Protein AF-A0A256SPN6-F1 (afdb_monomer_lite)

pLDDT: mean 89.15, std 12.43, range [42.19, 97.44]

Sequence (143 aa):
MINDHRNLSRIQNKKLVLQQLFNNAETSRAEIARQLNLNKSTVSSIYDELNEDGFIEGVRQGESTSSGGRKPHLVRLNRNYGYVASFNIGTSYMASMFNYLNGEIIQYNRNPIEKFDILNIMQLIKEEIKQLQQVDSTTHGIF

Structure (mmCIF, N/CA/C/O backbone):
data_AF-A0A256SPN6-F1
#
_entry.id   AF-A0A256SPN6-F1
#
loop_
_atom_site.group_PDB
_atom_site.id
_atom_site.type_symbol
_atom_site.label_atom_id
_atom_site.label_alt_id
_atom_site.label_comp_id
_atom_site.label_asym_id
_atom_site.label_entity_id
_atom_site.label_seq_id
_atom_site.pdbx_PDB_ins_code
_atom_site.Cartn_x
_atom_site.Cartn_y
_atom_site.Cartn_z
_atom_site.occupancy
_atom_site.B_iso_or_equiv
_atom_site.auth_seq_id
_atom_site.auth_comp_id
_atom_site.auth_asym_id
_atom_site.auth_atom_id
_atom_site.pdbx_PDB_model_num
ATOM 1 N N . MET A 1 1 ? 12.971 9.074 28.108 1.00 52.06 1 MET A N 1
ATOM 2 C CA . MET A 1 1 ? 12.983 7.660 28.549 1.00 52.06 1 MET A CA 1
ATOM 3 C C . MET A 1 1 ? 11.592 7.035 28.698 1.00 52.06 1 MET A C 1
ATOM 5 O O . MET A 1 1 ? 11.315 6.126 27.934 1.00 52.06 1 MET A O 1
ATOM 9 N N . ILE A 1 2 ? 10.673 7.478 29.577 1.00 54.72 2 ILE A N 1
ATOM 10 C CA . ILE A 1 2 ? 9.314 6.861 29.651 1.00 54.72 2 ILE A CA 1
ATOM 11 C C . ILE A 1 2 ? 8.446 7.184 28.413 1.00 54.72 2 ILE A C 1
ATOM 13 O O . ILE A 1 2 ? 7.644 6.354 27.982 1.00 54.72 2 ILE A O 1
ATOM 17 N N . ASN A 1 3 ? 8.625 8.367 27.815 1.00 59.78 3 ASN A N 1
ATOM 18 C CA . ASN A 1 3 ? 7.857 8.798 26.639 1.00 59.78 3 ASN A CA 1
ATOM 19 C C . ASN A 1 3 ? 8.245 8.032 25.358 1.00 59.78 3 ASN A C 1
ATOM 21 O O . ASN A 1 3 ? 7.386 7.738 24.530 1.00 59.78 3 ASN A O 1
ATOM 25 N N . ASP A 1 4 ? 9.515 7.634 25.232 1.00 66.94 4 ASP A N 1
ATOM 26 C CA . ASP A 1 4 ? 10.043 6.964 24.036 1.00 66.94 4 ASP A CA 1
ATOM 27 C C . ASP A 1 4 ? 9.458 5.557 23.863 1.00 66.94 4 ASP A C 1
ATOM 29 O O . ASP A 1 4 ? 9.039 5.184 22.770 1.00 66.94 4 ASP A O 1
ATOM 33 N N . HIS A 1 5 ? 9.321 4.796 24.954 1.00 71.69 5 HIS A N 1
ATOM 34 C CA . HIS A 1 5 ? 8.747 3.447 24.906 1.00 71.69 5 HIS A CA 1
ATOM 35 C C . HIS A 1 5 ? 7.253 3.433 24.553 1.00 71.69 5 HIS A C 1
ATOM 37 O O . HIS A 1 5 ? 6.807 2.557 23.810 1.00 71.69 5 HIS A O 1
ATOM 43 N N . ARG A 1 6 ? 6.470 4.406 25.045 1.00 72.94 6 ARG A N 1
ATOM 44 C CA . ARG A 1 6 ? 5.041 4.515 24.691 1.00 72.94 6 ARG A CA 1
ATOM 45 C C . ARG A 1 6 ? 4.858 4.896 23.226 1.00 72.94 6 ARG A C 1
ATOM 47 O O . ARG A 1 6 ? 4.000 4.321 22.560 1.00 72.94 6 ARG A O 1
ATOM 54 N N . ASN A 1 7 ? 5.697 5.798 22.717 1.00 81.25 7 ASN A N 1
ATOM 55 C CA . ASN A 1 7 ? 5.699 6.169 21.303 1.00 81.25 7 ASN A CA 1
ATOM 56 C C . ASN A 1 7 ? 6.080 4.981 20.411 1.00 81.25 7 ASN A C 1
ATOM 58 O O . ASN A 1 7 ? 5.372 4.698 19.448 1.00 81.25 7 ASN A O 1
ATOM 62 N N . LEU A 1 8 ? 7.116 4.217 20.774 1.00 88.50 8 LEU A N 1
ATOM 63 C CA . LEU A 1 8 ? 7.504 2.994 20.060 1.00 88.50 8 LEU A CA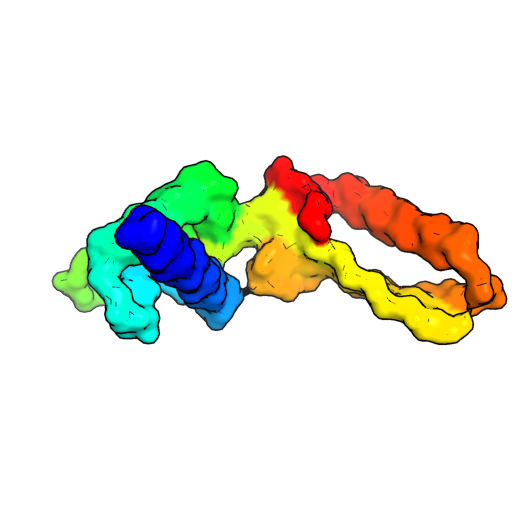 1
ATOM 64 C C . LEU A 1 8 ? 6.376 1.951 20.038 1.00 88.50 8 LEU A C 1
ATOM 66 O O . LEU A 1 8 ? 6.084 1.383 18.986 1.00 88.50 8 LEU A O 1
ATOM 70 N N . SER A 1 9 ? 5.695 1.737 21.169 1.00 91.31 9 SER A N 1
ATOM 71 C CA . SER A 1 9 ? 4.544 0.827 21.238 1.00 91.31 9 SER A CA 1
ATOM 72 C C . SER A 1 9 ? 3.382 1.303 20.363 1.00 91.31 9 SER A C 1
ATOM 74 O O . SER A 1 9 ? 2.790 0.499 19.644 1.00 91.31 9 SER A O 1
ATOM 76 N N . ARG A 1 10 ? 3.080 2.609 20.355 1.00 92.69 10 ARG A N 1
ATOM 77 C CA . ARG A 1 10 ? 2.030 3.162 19.488 1.00 92.69 10 ARG A CA 1
ATOM 78 C C . ARG A 1 10 ? 2.379 3.008 18.008 1.00 92.69 10 ARG A C 1
ATOM 80 O O . ARG A 1 10 ? 1.518 2.581 17.246 1.00 92.69 10 ARG A O 1
ATOM 87 N N . ILE A 1 11 ? 3.623 3.286 17.612 1.00 94.38 11 ILE A N 1
ATOM 88 C CA . ILE A 1 11 ? 4.101 3.095 16.232 1.00 94.38 11 ILE A CA 1
ATOM 89 C C . ILE A 1 11 ? 3.943 1.630 15.812 1.00 94.38 11 ILE A C 1
ATOM 91 O O . ILE A 1 11 ? 3.430 1.349 14.729 1.00 94.38 11 ILE A O 1
ATOM 95 N N . GLN A 1 12 ? 4.328 0.690 16.679 1.00 95.75 12 GLN A N 1
ATOM 96 C CA . GLN A 1 12 ? 4.165 -0.737 16.407 1.00 95.75 12 GLN A CA 1
ATOM 97 C C . GLN A 1 12 ? 2.688 -1.125 16.269 1.00 95.75 12 GLN A C 1
ATOM 99 O O . GLN A 1 12 ? 2.322 -1.835 15.335 1.00 95.75 12 GLN A O 1
ATOM 104 N N . ASN A 1 13 ? 1.821 -0.615 17.144 1.00 96.38 13 ASN A N 1
ATOM 105 C CA . ASN A 1 13 ? 0.385 -0.865 17.055 1.00 96.38 13 ASN A CA 1
ATOM 106 C C . ASN A 1 13 ? -0.218 -0.270 15.772 1.00 96.38 13 ASN A C 1
ATOM 108 O O . ASN A 1 13 ? -1.036 -0.936 15.143 1.00 96.38 13 ASN A O 1
ATOM 112 N N . LYS A 1 14 ? 0.210 0.926 15.329 1.00 96.44 14 LYS A N 1
ATOM 113 C CA . LYS A 1 14 ? -0.229 1.520 14.048 1.00 96.44 14 LYS A CA 1
ATOM 114 C C . LYS A 1 14 ? 0.131 0.612 12.872 1.00 96.44 14 LYS A C 1
ATOM 116 O O . LYS A 1 14 ? -0.729 0.345 12.037 1.00 96.44 14 LYS A O 1
ATOM 121 N N . LYS A 1 15 ? 1.349 0.056 12.855 1.00 95.81 15 LYS A N 1
ATOM 122 C CA . LYS A 1 15 ? 1.769 -0.930 11.843 1.00 95.81 15 LYS A CA 1
ATOM 123 C C . LYS A 1 15 ? 0.896 -2.185 11.854 1.00 95.81 15 LYS A C 1
ATOM 125 O O . LYS A 1 15 ? 0.478 -2.628 10.792 1.00 95.81 15 LYS A O 1
ATOM 130 N N . LEU A 1 16 ? 0.586 -2.732 13.030 1.00 97.00 16 LEU A N 1
ATOM 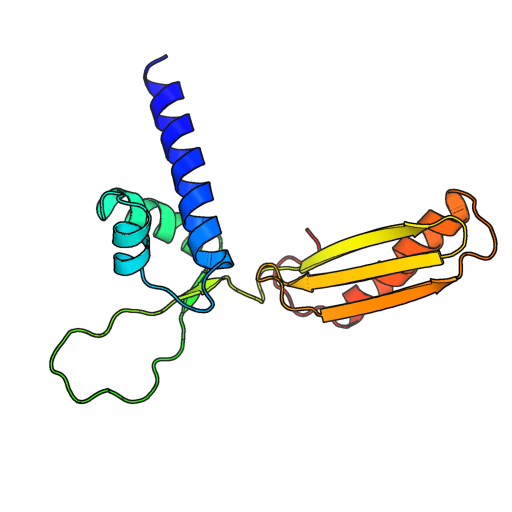131 C CA . LEU A 1 16 ? -0.271 -3.917 13.148 1.00 97.00 16 LEU A CA 1
ATOM 132 C C . LEU A 1 16 ? -1.705 -3.647 12.673 1.00 97.00 16 LEU A C 1
ATOM 134 O O . LEU A 1 16 ? -2.297 -4.490 12.005 1.00 97.00 16 LEU A O 1
ATOM 138 N N . VAL A 1 17 ? -2.262 -2.471 12.980 1.00 96.75 17 VAL A N 1
ATOM 139 C CA . VAL A 1 17 ? -3.594 -2.071 12.497 1.00 96.75 17 VAL A CA 1
ATOM 140 C C . VAL A 1 17 ? -3.597 -1.901 10.975 1.00 96.75 17 VAL A C 1
ATOM 142 O O . VAL A 1 17 ? -4.484 -2.437 10.316 1.00 96.75 17 VAL A O 1
ATOM 145 N N . LEU A 1 18 ? -2.587 -1.237 10.402 1.00 94.94 18 LEU A N 1
ATOM 146 C CA . LEU A 1 18 ? -2.409 -1.151 8.947 1.00 94.94 18 LEU A CA 1
ATOM 147 C C . LEU A 1 18 ? -2.279 -2.535 8.302 1.00 94.94 18 LEU A C 1
ATOM 149 O O . LEU A 1 18 ? -2.909 -2.800 7.286 1.00 94.94 18 LEU A O 1
ATOM 153 N N . GLN A 1 19 ? -1.521 -3.442 8.918 1.00 95.38 19 GLN A N 1
ATOM 154 C CA . GLN A 1 19 ? -1.379 -4.815 8.439 1.00 95.38 19 GLN A CA 1
ATOM 155 C C . GLN A 1 19 ? -2.714 -5.574 8.466 1.00 95.38 19 GLN A C 1
ATOM 157 O O . GLN A 1 19 ? -2.996 -6.332 7.543 1.00 95.38 19 GLN A O 1
ATOM 162 N N . GLN A 1 20 ? -3.561 -5.359 9.480 1.00 95.94 20 GLN A N 1
ATOM 163 C CA . GLN A 1 20 ? -4.918 -5.918 9.490 1.00 95.94 20 GLN A CA 1
ATOM 164 C C . GLN A 1 20 ? -5.783 -5.344 8.365 1.00 95.94 20 GLN A C 1
ATOM 166 O O . GLN A 1 20 ? -6.511 -6.101 7.733 1.00 95.94 20 GLN A O 1
ATOM 171 N N . LEU A 1 21 ? -5.693 -4.042 8.085 1.00 94.94 21 LEU A N 1
ATOM 172 C CA . LEU A 1 21 ? -6.414 -3.419 6.967 1.00 94.94 21 LEU A CA 1
ATOM 173 C C . LEU A 1 21 ? -5.926 -3.919 5.600 1.00 94.94 21 LEU A C 1
ATOM 175 O O . LEU A 1 21 ? -6.723 -4.020 4.679 1.00 94.94 21 LEU A O 1
ATOM 179 N N . PHE A 1 22 ? -4.634 -4.227 5.472 1.00 94.50 22 PHE A N 1
ATOM 180 C CA . PHE A 1 22 ? -4.038 -4.734 4.237 1.00 94.50 22 PHE A CA 1
ATOM 181 C C . PHE A 1 22 ? -4.364 -6.217 3.993 1.00 94.50 22 PHE A C 1
ATOM 183 O O . PHE A 1 22 ? -4.703 -6.605 2.882 1.00 94.50 22 PHE A O 1
ATOM 190 N N . ASN A 1 23 ? -4.284 -7.056 5.030 1.00 94.50 23 ASN A N 1
ATOM 191 C CA . ASN A 1 23 ? -4.446 -8.510 4.901 1.00 94.50 23 ASN A CA 1
ATOM 192 C C . ASN A 1 23 ? -5.906 -8.981 4.829 1.00 94.50 23 ASN A C 1
ATOM 194 O O . ASN A 1 23 ? -6.150 -10.154 4.551 1.00 94.50 23 ASN A O 1
ATOM 198 N N . ASN A 1 24 ? -6.871 -8.109 5.119 1.00 92.94 24 ASN A N 1
ATOM 199 C CA . ASN A 1 24 ? -8.290 -8.441 5.087 1.00 92.94 24 ASN A CA 1
ATOM 200 C C . ASN A 1 24 ? -8.988 -7.554 4.056 1.00 92.94 24 ASN A C 1
ATOM 202 O O . ASN A 1 24 ? -8.864 -6.334 4.115 1.00 92.94 24 ASN A O 1
ATOM 206 N N . ALA A 1 25 ? -9.764 -8.161 3.153 1.00 90.50 25 ALA A N 1
ATOM 207 C CA . ALA A 1 25 ? -10.529 -7.414 2.152 1.00 90.50 25 ALA A CA 1
ATOM 208 C C . ALA A 1 25 ? -11.475 -6.389 2.802 1.00 90.50 25 ALA A C 1
ATOM 210 O O . ALA A 1 25 ? -11.628 -5.280 2.296 1.00 90.50 25 ALA A O 1
ATOM 211 N N . GLU A 1 26 ? -12.073 -6.762 3.936 1.00 93.19 26 GLU A N 1
ATOM 212 C CA . GLU A 1 26 ? -12.899 -5.909 4.785 1.00 93.19 26 GLU A CA 1
ATOM 213 C C . GLU A 1 26 ? -12.680 -6.291 6.256 1.00 93.19 26 GLU A C 1
ATOM 215 O O . GLU A 1 26 ? -12.390 -7.444 6.577 1.00 93.19 26 GLU A O 1
ATOM 220 N N . THR A 1 27 ? -12.818 -5.335 7.171 1.00 93.94 27 THR A N 1
ATOM 221 C CA . THR A 1 27 ? -12.722 -5.575 8.618 1.00 93.94 27 THR A CA 1
ATOM 222 C C . THR A 1 27 ? -13.545 -4.551 9.405 1.00 93.94 27 THR A C 1
ATOM 224 O O . THR A 1 27 ? -14.192 -3.677 8.835 1.00 93.94 27 THR A O 1
ATOM 227 N N . SER A 1 28 ? -13.536 -4.628 10.735 1.00 93.56 28 SER A N 1
ATOM 228 C CA . SER A 1 28 ? -14.149 -3.630 11.617 1.00 93.56 28 SER A CA 1
ATOM 229 C C . SER A 1 28 ? -13.234 -3.287 12.791 1.00 93.56 28 SER A C 1
ATOM 231 O O . SER A 1 28 ? -12.406 -4.098 13.200 1.00 93.56 28 SER A O 1
ATOM 233 N N . ARG A 1 29 ? -13.430 -2.118 13.421 1.00 92.88 29 ARG A N 1
ATOM 234 C CA . ARG A 1 29 ? -12.693 -1.733 14.647 1.00 92.88 29 ARG A CA 1
ATOM 235 C C . ARG A 1 29 ? -12.727 -2.832 15.722 1.00 92.88 29 ARG A C 1
ATOM 237 O O . ARG A 1 29 ? -11.724 -3.094 16.380 1.00 92.88 29 ARG A O 1
ATOM 244 N N . ALA A 1 30 ? -13.887 -3.470 15.901 1.00 92.56 30 ALA A N 1
ATOM 245 C CA . ALA A 1 30 ? -14.072 -4.538 16.882 1.00 92.56 30 ALA A CA 1
ATOM 246 C C . ALA A 1 30 ? -13.271 -5.797 16.520 1.00 92.56 30 ALA A C 1
ATOM 248 O O . ALA A 1 30 ? -12.694 -6.432 17.401 1.00 92.56 30 ALA A O 1
ATOM 249 N N . GLU A 1 31 ? -13.215 -6.133 15.234 1.00 94.50 31 GLU A N 1
ATOM 250 C CA . GLU A 1 31 ? -12.437 -7.262 14.742 1.00 94.50 31 GLU A CA 1
ATOM 251 C C . GLU A 1 31 ? -10.933 -7.015 14.844 1.00 94.50 31 GLU A C 1
ATOM 253 O O . GLU A 1 31 ? -10.235 -7.868 15.383 1.00 94.50 31 GLU A O 1
ATOM 258 N N . ILE A 1 32 ? -10.450 -5.833 14.453 1.00 96.00 32 ILE A N 1
ATOM 259 C CA . ILE A 1 32 ? -9.039 -5.446 14.605 1.00 96.00 32 ILE A CA 1
ATOM 260 C C . ILE A 1 32 ? -8.601 -5.575 16.073 1.00 96.00 32 ILE A C 1
ATOM 262 O O . ILE A 1 32 ? -7.574 -6.185 16.361 1.00 96.00 32 ILE A O 1
ATOM 266 N N . ALA A 1 33 ? -9.394 -5.054 17.018 1.00 96.75 33 ALA A N 1
ATOM 267 C CA . ALA A 1 33 ? -9.096 -5.162 18.449 1.00 96.75 33 ALA A CA 1
ATOM 268 C C . ALA A 1 33 ? -9.040 -6.616 18.934 1.00 96.75 33 ALA A C 1
ATOM 270 O O . ALA A 1 33 ? -8.129 -6.981 19.676 1.00 96.75 33 ALA A O 1
ATOM 271 N N . ARG A 1 34 ? -9.984 -7.449 18.479 1.00 95.88 34 ARG A N 1
ATOM 272 C CA . ARG A 1 34 ? -10.039 -8.877 18.811 1.00 95.88 34 ARG A CA 1
ATOM 273 C C . ARG A 1 34 ? -8.836 -9.639 18.250 1.00 95.88 34 ARG A C 1
ATOM 275 O O . ARG A 1 34 ? -8.222 -10.396 18.990 1.00 95.88 34 ARG A O 1
ATOM 282 N N . GLN A 1 35 ? -8.503 -9.440 16.975 1.00 96.44 35 GLN A N 1
ATOM 283 C CA . GLN A 1 35 ? -7.431 -10.169 16.284 1.00 96.44 35 GLN A CA 1
ATOM 284 C C . GLN A 1 35 ? -6.040 -9.778 16.791 1.00 96.44 35 GLN A C 1
ATOM 286 O O . GLN A 1 35 ? -5.172 -10.632 16.934 1.00 96.44 35 GLN A O 1
ATOM 291 N N . LEU A 1 36 ? -5.827 -8.496 17.102 1.00 96.31 36 LEU A N 1
ATOM 292 C CA . LEU A 1 36 ? -4.543 -8.007 17.612 1.00 96.31 36 LEU A CA 1
ATOM 293 C C . LEU A 1 36 ? -4.399 -8.129 19.135 1.00 96.31 36 LEU A C 1
ATOM 295 O O . LEU A 1 36 ? -3.348 -7.783 19.669 1.00 96.31 36 LEU A O 1
ATOM 299 N N . ASN A 1 37 ? -5.443 -8.579 19.840 1.00 96.69 37 ASN A N 1
ATOM 300 C CA . ASN A 1 37 ? -5.517 -8.576 21.303 1.00 96.69 37 ASN A CA 1
ATOM 301 C C . ASN A 1 37 ? -5.154 -7.203 21.915 1.00 96.69 37 ASN A C 1
ATOM 303 O O . ASN A 1 37 ? -4.432 -7.100 22.908 1.00 96.69 37 ASN A O 1
ATOM 307 N N . LEU A 1 38 ? -5.638 -6.128 21.285 1.00 95.56 38 LEU A N 1
ATOM 308 C CA . LEU A 1 38 ? -5.413 -4.748 21.714 1.00 95.56 38 LEU A CA 1
ATOM 309 C C . LEU A 1 38 ? -6.664 -4.178 22.381 1.00 95.56 38 LEU A C 1
ATOM 311 O O . LEU A 1 38 ? -7.797 -4.537 22.056 1.00 95.56 38 LEU A O 1
ATOM 315 N N . ASN A 1 39 ? -6.469 -3.218 23.289 1.00 95.12 39 ASN A N 1
ATOM 316 C CA . ASN A 1 39 ? -7.588 -2.490 23.878 1.00 95.12 39 ASN A CA 1
ATOM 317 C C . ASN A 1 39 ? -8.373 -1.745 22.781 1.00 95.12 39 ASN A C 1
ATOM 319 O O . ASN A 1 39 ? -7.793 -1.089 21.913 1.00 95.12 39 ASN A O 1
ATOM 323 N N . LYS A 1 40 ? -9.707 -1.803 22.861 1.00 94.12 40 LYS A N 1
ATOM 324 C CA . LYS A 1 40 ? -10.632 -1.088 21.973 1.00 94.12 40 LYS A CA 1
ATOM 325 C C . LYS A 1 40 ? -10.325 0.410 21.887 1.00 94.12 40 LYS A C 1
ATOM 327 O O . LYS A 1 40 ? -10.413 0.965 20.797 1.00 94.12 40 LYS A O 1
ATOM 332 N N . SER A 1 41 ? -9.939 1.057 22.992 1.00 95.19 41 SER A N 1
ATOM 333 C CA . SER A 1 41 ? -9.580 2.485 22.982 1.00 95.19 41 SER A CA 1
ATOM 334 C C . SER A 1 41 ? -8.306 2.754 22.175 1.00 95.19 41 SER A C 1
ATOM 336 O O . SER A 1 41 ? -8.262 3.702 21.392 1.00 95.19 41 SER A O 1
ATOM 338 N N . THR A 1 42 ? -7.297 1.885 22.296 1.00 95.12 42 THR A N 1
ATOM 339 C CA . THR A 1 42 ? -6.062 1.954 21.506 1.00 95.12 42 THR A CA 1
ATOM 340 C C . THR A 1 42 ? -6.364 1.806 20.021 1.00 95.12 42 THR A C 1
ATOM 342 O O . THR A 1 42 ? -5.948 2.658 19.237 1.00 95.12 42 THR A O 1
ATOM 345 N N . VAL A 1 43 ? -7.138 0.785 19.644 1.00 96.12 43 VAL A N 1
ATOM 346 C CA . VAL A 1 43 ? -7.530 0.568 18.246 1.00 96.12 43 VAL A CA 1
ATOM 347 C C . VAL A 1 43 ? -8.358 1.725 17.709 1.00 96.12 43 VAL A C 1
ATOM 349 O O . VAL A 1 43 ? -8.074 2.161 16.603 1.00 96.12 43 VAL A O 1
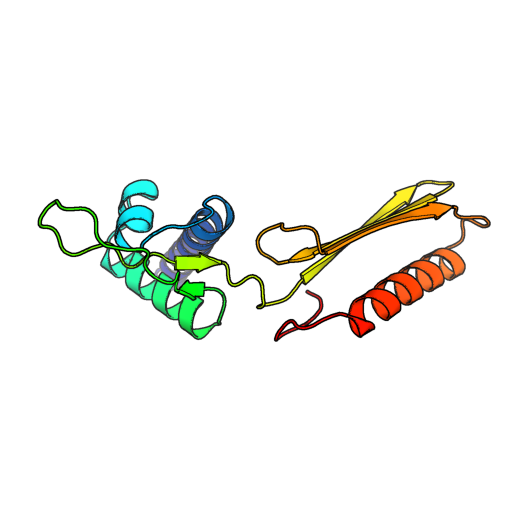ATOM 352 N N . SER A 1 44 ? -9.314 2.271 18.473 1.00 95.31 44 SER A N 1
ATOM 353 C CA . SER A 1 44 ? -10.089 3.438 18.022 1.00 95.31 44 SER A CA 1
ATOM 354 C C . SER A 1 44 ? -9.172 4.615 17.716 1.00 95.31 44 SER A C 1
ATOM 356 O O . SER A 1 44 ? -9.200 5.118 16.606 1.00 95.31 44 SER A O 1
ATOM 358 N N . SER A 1 45 ? -8.273 4.973 18.638 1.00 96.31 45 SER A N 1
ATOM 359 C CA . SER A 1 45 ? -7.378 6.120 18.437 1.00 96.31 45 SER A CA 1
ATOM 360 C C . SER A 1 45 ? -6.423 5.976 17.247 1.00 96.31 45 SER A C 1
ATOM 362 O O . SER A 1 45 ? -5.979 6.977 16.705 1.00 96.31 45 SER A O 1
ATOM 364 N N . ILE A 1 46 ? -6.040 4.749 16.881 1.00 96.50 46 ILE A N 1
ATOM 365 C CA . ILE A 1 46 ? -5.172 4.479 15.724 1.00 96.50 46 ILE A CA 1
ATOM 366 C C . ILE A 1 46 ? -6.002 4.432 14.445 1.00 96.50 46 ILE A C 1
ATOM 368 O O . ILE A 1 46 ? -5.577 4.938 13.415 1.00 96.50 46 ILE A O 1
ATOM 372 N N . TYR A 1 47 ? -7.182 3.816 14.509 1.00 95.12 47 TYR A N 1
ATOM 373 C CA . TYR A 1 47 ? -8.130 3.802 13.408 1.00 95.12 47 TYR A CA 1
ATOM 374 C C . TYR A 1 47 ? -8.495 5.230 13.006 1.00 95.12 47 TYR A C 1
ATOM 376 O O . TYR A 1 47 ? -8.497 5.532 11.821 1.00 95.12 47 TYR A O 1
ATOM 384 N N . ASP A 1 48 ? -8.830 6.084 13.976 1.00 94.94 48 ASP A N 1
ATOM 385 C CA . ASP A 1 48 ? -9.319 7.434 13.701 1.00 94.94 48 ASP A CA 1
ATOM 386 C C . ASP A 1 48 ? -8.201 8.262 13.046 1.00 94.94 48 ASP A C 1
ATOM 388 O O . ASP A 1 48 ? -8.443 8.873 12.014 1.00 94.94 48 ASP A O 1
ATOM 392 N N . GLU A 1 49 ? -6.957 8.123 13.523 1.00 95.81 49 GLU A N 1
ATOM 393 C CA . GLU A 1 49 ? -5.757 8.680 12.878 1.00 95.81 49 GLU A CA 1
ATOM 394 C C . GLU A 1 49 ? -5.593 8.183 11.428 1.00 95.81 49 GLU A C 1
ATOM 396 O O . GLU A 1 49 ? -5.440 8.977 10.512 1.00 95.81 49 GLU A O 1
ATOM 401 N N . LEU A 1 50 ? -5.688 6.871 11.180 1.00 95.06 50 LEU A N 1
ATOM 402 C CA . LEU A 1 50 ? -5.578 6.307 9.826 1.00 95.06 50 LEU A CA 1
ATOM 403 C C . LEU A 1 50 ? -6.727 6.728 8.897 1.00 95.06 50 LEU A C 1
ATOM 405 O O . LEU A 1 50 ? -6.549 6.822 7.684 1.00 95.06 50 LEU A O 1
ATOM 409 N N . ASN A 1 51 ? -7.916 6.933 9.455 1.00 94.38 51 ASN A N 1
ATOM 410 C CA . ASN A 1 51 ? -9.089 7.390 8.728 1.00 94.38 51 ASN A CA 1
ATOM 411 C C . ASN A 1 51 ? -8.969 8.876 8.367 1.00 94.38 51 ASN A C 1
ATOM 413 O O . ASN A 1 51 ? -9.298 9.246 7.245 1.00 94.38 51 ASN A O 1
ATOM 417 N N . GLU A 1 52 ? -8.486 9.707 9.292 1.00 95.50 52 GLU A N 1
ATOM 418 C CA . GLU A 1 52 ? -8.147 11.117 9.050 1.00 95.50 52 GLU A CA 1
ATOM 419 C C . GLU A 1 52 ? -7.035 11.253 8.006 1.00 95.50 52 GLU A C 1
ATOM 421 O O . GLU A 1 52 ? -7.154 12.065 7.092 1.00 95.50 52 GLU A O 1
ATOM 426 N N . ASP A 1 53 ? -6.019 10.388 8.078 1.00 94.69 53 ASP A N 1
ATOM 427 C CA . ASP A 1 53 ? -4.952 10.281 7.081 1.00 94.69 53 ASP A CA 1
ATOM 428 C C . ASP A 1 53 ? -5.479 9.810 5.706 1.00 94.69 53 ASP A C 1
ATOM 430 O O . ASP A 1 53 ? -4.751 9.893 4.725 1.00 94.69 53 ASP A O 1
ATOM 434 N N . GLY A 1 54 ? -6.717 9.307 5.601 1.00 94.44 54 GLY A N 1
ATOM 435 C CA . GLY A 1 54 ? -7.345 8.874 4.345 1.00 94.44 54 GLY A CA 1
ATOM 436 C C . GLY A 1 54 ? -7.052 7.429 3.920 1.00 94.44 54 GLY A C 1
ATOM 437 O O . GLY A 1 54 ? -7.473 7.020 2.834 1.00 94.44 54 GLY A O 1
ATOM 438 N N . PHE A 1 55 ? -6.376 6.630 4.754 1.00 94.94 55 PHE A N 1
ATOM 439 C CA . PHE A 1 55 ? -6.059 5.223 4.462 1.00 94.94 55 PHE A CA 1
ATOM 440 C C . PHE A 1 55 ? -7.274 4.296 4.508 1.00 94.94 55 PHE A C 1
ATOM 442 O O . PHE A 1 55 ? -7.188 3.167 4.032 1.00 94.94 55 PHE A O 1
ATOM 449 N N . ILE A 1 56 ? -8.386 4.722 5.104 1.00 95.38 56 ILE A N 1
ATOM 450 C CA . ILE A 1 56 ? -9.558 3.875 5.339 1.00 95.38 56 ILE A CA 1
ATOM 451 C C . ILE A 1 56 ? -10.743 4.404 4.538 1.00 95.38 56 ILE A C 1
ATOM 453 O O . ILE A 1 56 ? -11.032 5.597 4.563 1.00 95.38 56 ILE A O 1
ATOM 457 N N . GLU A 1 57 ? -11.468 3.506 3.873 1.00 92.81 57 GLU A N 1
ATOM 458 C CA . GLU A 1 57 ? -12.776 3.803 3.293 1.00 92.81 57 GLU A CA 1
ATOM 459 C C . GLU A 1 57 ? -13.863 2.882 3.864 1.00 92.81 57 GLU A C 1
ATOM 461 O O . GLU A 1 57 ? -13.619 1.724 4.221 1.00 92.81 57 GLU A O 1
ATOM 466 N N . GLY A 1 58 ? -15.081 3.413 3.985 1.00 88.19 58 GLY A N 1
ATOM 467 C CA . GLY A 1 58 ? -16.241 2.652 4.443 1.00 88.19 58 GLY A CA 1
ATOM 468 C C . GLY A 1 58 ? -16.799 1.754 3.341 1.00 88.19 58 GLY A C 1
ATOM 469 O O . GLY A 1 58 ? -16.935 2.175 2.192 1.00 88.19 58 GLY A O 1
ATOM 470 N N . VAL A 1 59 ? -17.183 0.529 3.698 1.00 83.69 59 VAL A N 1
ATOM 471 C CA . VAL A 1 59 ? -17.870 -0.385 2.778 1.00 83.69 59 VAL A CA 1
ATOM 472 C C . VAL A 1 59 ? -19.364 -0.047 2.773 1.00 83.69 59 VAL A C 1
ATOM 474 O O . VAL A 1 59 ? -19.980 0.109 3.832 1.00 83.69 59 VAL A O 1
ATOM 477 N N . ARG A 1 60 ? -19.982 0.063 1.587 1.00 62.34 60 ARG A N 1
ATOM 478 C CA . ARG A 1 60 ? -21.445 0.196 1.482 1.00 62.34 60 ARG A CA 1
ATOM 479 C C . ARG A 1 60 ? -22.085 -1.070 2.056 1.00 62.34 60 ARG A C 1
ATOM 481 O O . ARG A 1 60 ? -21.857 -2.157 1.540 1.00 62.34 60 ARG A O 1
ATOM 488 N N . GLN A 1 61 ? -22.869 -0.941 3.126 1.00 56.31 61 GLN A N 1
ATOM 489 C CA . GLN A 1 61 ? -23.531 -2.096 3.734 1.00 56.31 61 GLN A CA 1
ATOM 490 C C . GLN A 1 61 ? -24.526 -2.720 2.745 1.00 56.31 61 GLN A C 1
ATOM 492 O O . GLN A 1 61 ? -25.480 -2.061 2.336 1.00 56.31 61 GLN A O 1
ATOM 497 N N . GLY A 1 62 ? -24.322 -3.993 2.398 1.00 50.50 62 GLY A N 1
ATOM 498 C CA . GLY A 1 62 ? -25.346 -4.823 1.762 1.00 50.50 62 GLY A CA 1
ATOM 499 C C . GLY A 1 62 ? -26.545 -5.080 2.687 1.00 50.50 62 GLY A C 1
ATOM 500 O O . GLY A 1 62 ? -26.489 -4.840 3.905 1.00 50.50 62 GLY A O 1
ATOM 501 N N . GLU A 1 63 ? -27.645 -5.549 2.089 1.00 42.19 63 GLU A N 1
ATOM 502 C CA . GLU A 1 63 ? -28.932 -5.780 2.755 1.00 42.19 63 GLU A CA 1
ATOM 503 C C . GLU A 1 63 ? -28.801 -6.625 4.034 1.00 42.19 63 GLU A C 1
ATOM 505 O O . GLU A 1 63 ? -27.933 -7.484 4.183 1.00 42.19 63 GLU A O 1
ATOM 510 N N . SER A 1 64 ? -29.623 -6.302 5.031 1.00 48.06 64 SER A N 1
ATOM 511 C CA . SER A 1 64 ? -29.516 -6.844 6.386 1.00 48.06 64 SER A CA 1
ATOM 512 C C . SER A 1 64 ? -29.736 -8.342 6.485 1.00 48.06 64 SER A C 1
ATOM 514 O O . SER A 1 64 ? -30.771 -8.850 6.077 1.00 48.06 64 SER A O 1
ATOM 516 N N . THR A 1 65 ? -28.804 -9.029 7.151 1.00 53.53 65 THR A N 1
ATOM 517 C CA . THR A 1 65 ? -29.077 -10.344 7.723 1.00 53.53 65 THR A CA 1
ATOM 518 C C . THR A 1 65 ? -30.051 -10.212 8.896 1.00 53.53 65 THR A C 1
ATOM 520 O O . THR A 1 65 ? -30.064 -9.224 9.634 1.00 53.53 65 THR A O 1
ATOM 523 N N . SER A 1 66 ? -30.892 -11.229 9.044 1.00 51.91 66 SER A N 1
ATOM 524 C CA . SER A 1 66 ? -32.096 -11.296 9.879 1.00 51.91 66 SER A CA 1
ATOM 525 C C . SER A 1 66 ? -31.856 -11.432 11.394 1.00 51.91 66 SER A C 1
ATOM 527 O O . SER A 1 66 ? -32.807 -11.613 12.150 1.00 51.91 66 SER A O 1
ATOM 529 N N . SER A 1 67 ? -30.613 -11.327 11.877 1.00 58.41 67 SER A N 1
ATOM 530 C CA . SER A 1 67 ? -30.228 -11.675 13.254 1.00 58.41 67 SER A CA 1
ATOM 531 C C . SER A 1 67 ? -29.779 -10.464 14.095 1.00 58.41 67 SER A C 1
ATOM 533 O O . SER A 1 67 ? -28.599 -10.304 14.392 1.00 58.41 67 SER A O 1
ATOM 535 N N . GLY A 1 68 ? -30.724 -9.591 14.459 1.00 57.47 68 GLY A N 1
ATOM 536 C CA . GLY A 1 68 ? -30.833 -8.889 15.758 1.00 57.47 68 GLY A CA 1
ATOM 537 C C . GLY A 1 68 ? -29.640 -8.205 16.464 1.00 57.47 68 GLY A C 1
ATOM 538 O O . GLY A 1 68 ? -29.762 -7.946 17.658 1.00 57.47 68 GLY A O 1
ATOM 539 N N . GLY A 1 69 ? -28.515 -7.895 15.815 1.00 65.00 69 GLY A N 1
ATOM 540 C CA . GLY A 1 69 ? -27.386 -7.160 16.416 1.00 65.00 69 GLY A CA 1
ATOM 541 C C . GLY A 1 69 ? -27.073 -5.838 15.705 1.00 65.00 69 GLY A C 1
ATOM 542 O O . GLY A 1 69 ? -27.392 -5.671 14.527 1.00 65.00 69 GLY A O 1
ATOM 543 N N . ARG A 1 70 ? -26.405 -4.885 16.385 1.00 66.00 70 ARG A N 1
ATOM 544 C CA . ARG A 1 70 ? -25.843 -3.701 15.702 1.00 66.00 70 ARG A CA 1
ATOM 545 C C . ARG A 1 70 ? -24.782 -4.188 14.718 1.00 66.00 70 ARG A C 1
ATOM 547 O O . ARG A 1 70 ? -23.733 -4.669 15.144 1.00 66.00 70 ARG A O 1
ATOM 554 N N . LYS A 1 71 ? -25.055 -4.058 13.417 1.00 66.00 71 LYS A N 1
ATOM 555 C CA . LYS A 1 71 ? -24.120 -4.474 12.368 1.00 66.00 71 LYS A CA 1
ATOM 556 C C . LYS A 1 71 ? -22.746 -3.816 12.559 1.00 66.00 71 LYS A C 1
ATOM 558 O O . LYS A 1 71 ? -22.691 -2.609 12.831 1.00 66.00 71 LYS A O 1
ATOM 563 N N . PRO A 1 72 ? -21.645 -4.569 12.403 1.00 69.38 72 PRO A N 1
ATOM 564 C CA . PRO A 1 72 ? -20.314 -3.984 12.395 1.00 69.38 72 PRO A CA 1
ATOM 565 C C . PRO A 1 72 ? -20.178 -3.013 11.216 1.00 69.38 72 PRO A C 1
ATOM 567 O O . PRO A 1 72 ? -20.614 -3.296 10.102 1.00 69.38 72 PRO A O 1
ATOM 570 N N . HIS A 1 73 ? -19.584 -1.848 11.473 1.00 83.25 73 HIS A N 1
ATOM 571 C CA . HIS A 1 73 ? -19.222 -0.901 10.423 1.00 83.25 73 HIS A CA 1
ATOM 572 C C . HIS A 1 73 ? -17.982 -1.434 9.704 1.00 83.25 73 HIS A C 1
ATOM 574 O O . HIS A 1 73 ? -16.873 -1.328 10.238 1.00 83.25 73 HIS A O 1
ATOM 580 N N . LEU A 1 74 ? -18.201 -2.054 8.544 1.00 91.25 74 LEU A N 1
ATOM 581 C CA . LEU A 1 74 ? -17.141 -2.623 7.727 1.00 91.25 74 LEU A CA 1
ATOM 582 C C . LEU A 1 74 ? -16.365 -1.532 6.998 1.00 91.25 74 LEU A C 1
ATOM 584 O O . LEU A 1 74 ? -16.918 -0.533 6.533 1.00 91.25 74 LEU A O 1
ATOM 588 N N . VAL A 1 75 ? -15.060 -1.733 6.950 1.00 92.88 75 VAL A N 1
ATOM 589 C CA . VAL A 1 75 ? -14.083 -0.816 6.380 1.00 92.88 75 VAL A CA 1
ATOM 590 C C . VAL A 1 75 ? -13.046 -1.606 5.613 1.00 92.88 75 VAL A C 1
ATOM 592 O O . VAL A 1 75 ? -12.858 -2.796 5.869 1.00 92.88 75 VAL A O 1
ATOM 595 N N . ARG A 1 76 ? -12.323 -0.930 4.734 1.00 94.12 76 ARG A N 1
ATOM 596 C CA . ARG A 1 76 ? -11.178 -1.502 4.031 1.00 94.12 76 ARG A CA 1
ATOM 597 C C . ARG A 1 76 ? -10.121 -0.441 3.775 1.00 94.12 76 ARG A C 1
ATOM 599 O O . ARG A 1 76 ? -10.373 0.750 3.973 1.00 94.12 76 ARG A O 1
ATOM 606 N N . LEU A 1 77 ? -8.942 -0.880 3.347 1.00 95.38 77 LEU A N 1
ATOM 607 C CA . LEU A 1 77 ? -7.905 0.038 2.900 1.00 95.38 77 LEU A CA 1
ATOM 608 C C . LEU A 1 77 ? -8.394 0.798 1.657 1.00 95.38 77 LEU A C 1
ATOM 610 O O . LEU A 1 77 ? -8.908 0.194 0.715 1.00 95.38 77 LEU A O 1
ATOM 614 N N . ASN A 1 78 ? -8.244 2.118 1.667 1.00 94.94 78 ASN A N 1
ATOM 615 C CA . ASN A 1 78 ? -8.665 2.995 0.587 1.00 94.94 78 ASN A CA 1
ATOM 616 C C . ASN A 1 78 ? -7.817 2.736 -0.662 1.00 94.94 78 ASN A C 1
ATOM 618 O O . ASN A 1 78 ? -6.678 3.196 -0.769 1.00 94.94 78 ASN A O 1
ATOM 622 N N . ARG A 1 79 ? -8.401 2.023 -1.628 1.00 92.38 79 ARG A N 1
ATOM 623 C CA . ARG A 1 79 ? -7.777 1.744 -2.927 1.00 92.38 79 ARG A CA 1
ATOM 624 C C . ARG A 1 79 ? -7.343 3.028 -3.635 1.00 92.38 79 ARG A C 1
ATOM 626 O O . ARG A 1 79 ? -6.288 3.055 -4.252 1.00 92.38 79 ARG A O 1
ATOM 633 N N . ASN A 1 80 ? -8.129 4.095 -3.524 1.00 91.56 80 ASN A N 1
ATOM 634 C CA . ASN A 1 80 ? -7.887 5.352 -4.230 1.00 91.56 80 ASN A CA 1
ATOM 635 C C . ASN A 1 80 ? -6.876 6.257 -3.519 1.00 91.56 80 ASN A C 1
ATOM 637 O O . ASN A 1 80 ? -6.650 7.376 -3.970 1.00 91.56 80 ASN A O 1
ATOM 641 N N . TYR A 1 81 ? -6.267 5.811 -2.417 1.00 95.00 81 TYR A N 1
ATOM 642 C CA . TYR A 1 81 ? -5.286 6.614 -1.698 1.00 95.00 81 TYR A CA 1
ATOM 643 C C . TYR A 1 81 ? -4.072 6.945 -2.575 1.00 95.00 81 TYR A C 1
ATOM 645 O O . TYR A 1 81 ? -3.693 8.107 -2.679 1.00 95.00 81 TYR A O 1
ATOM 653 N N . GLY A 1 82 ? -3.508 5.934 -3.232 1.00 94.31 82 GLY A N 1
ATOM 654 C CA . GLY A 1 82 ? -2.327 6.024 -4.085 1.00 94.31 82 GLY A CA 1
ATOM 655 C C . GLY A 1 82 ? -1.920 4.652 -4.605 1.00 94.31 82 GLY A C 1
ATOM 656 O O . GLY A 1 82 ? -2.598 3.648 -4.348 1.00 94.31 82 GLY A O 1
ATOM 657 N N . TYR A 1 83 ? -0.795 4.603 -5.307 1.00 95.19 83 TYR A N 1
ATOM 658 C CA . TYR A 1 83 ? -0.249 3.374 -5.871 1.00 95.19 83 TYR A CA 1
ATOM 659 C C . TYR A 1 83 ? 1.261 3.258 -5.661 1.00 95.19 83 TYR A C 1
ATOM 661 O O . TYR A 1 83 ? 1.963 4.240 -5.436 1.00 95.19 83 TYR A O 1
ATOM 669 N N . VAL A 1 84 ? 1.753 2.028 -5.755 1.00 95.19 84 VAL A N 1
ATOM 670 C CA . VAL A 1 84 ? 3.170 1.671 -5.699 1.00 95.19 84 VAL A CA 1
ATOM 671 C C . VAL A 1 84 ? 3.616 1.239 -7.088 1.00 95.19 84 VAL A C 1
ATOM 673 O O . VAL A 1 84 ? 2.892 0.517 -7.777 1.00 95.19 84 VAL A O 1
ATOM 676 N N . ALA A 1 85 ? 4.817 1.660 -7.484 1.00 95.62 85 ALA A N 1
ATOM 677 C CA . ALA A 1 85 ? 5.491 1.186 -8.685 1.00 95.62 85 ALA A CA 1
ATOM 678 C C . ALA A 1 85 ? 6.665 0.273 -8.311 1.00 95.62 85 ALA A C 1
ATOM 680 O O . ALA A 1 85 ? 7.573 0.668 -7.583 1.00 95.62 85 ALA A O 1
ATOM 681 N N . SER A 1 86 ? 6.666 -0.945 -8.839 1.00 95.94 86 SER A N 1
ATOM 682 C CA . SER A 1 86 ? 7.730 -1.928 -8.654 1.00 95.94 86 SER A CA 1
ATOM 683 C C . SER A 1 86 ? 8.408 -2.208 -9.986 1.00 95.94 86 SER A C 1
ATOM 685 O O . SER A 1 86 ? 7.743 -2.541 -10.964 1.00 95.94 86 SER A O 1
ATOM 687 N N . PHE A 1 87 ? 9.737 -2.123 -10.016 1.00 96.50 87 PHE A N 1
ATOM 688 C CA . PHE A 1 87 ? 10.538 -2.423 -11.201 1.00 96.50 87 PHE A CA 1
ATOM 689 C C . PHE A 1 87 ? 11.489 -3.579 -10.901 1.00 96.50 87 PHE A C 1
ATOM 691 O O . PHE A 1 87 ? 12.284 -3.515 -9.966 1.00 96.50 87 PHE A O 1
ATOM 698 N N . ASN A 1 88 ? 11.426 -4.631 -11.710 1.00 97.19 88 ASN A N 1
ATOM 699 C CA . ASN A 1 88 ? 12.376 -5.734 -11.699 1.00 97.19 88 ASN A CA 1
ATOM 700 C C . ASN A 1 88 ? 13.228 -5.669 -12.969 1.00 97.19 88 ASN A C 1
ATOM 702 O O . ASN A 1 88 ? 12.727 -5.878 -14.075 1.00 97.19 88 ASN A O 1
ATOM 706 N N . ILE A 1 89 ? 14.513 -5.368 -12.802 1.00 96.50 89 ILE A N 1
ATOM 707 C CA . ILE A 1 89 ? 15.457 -5.138 -13.894 1.00 96.50 89 ILE A CA 1
ATOM 708 C C . ILE A 1 89 ? 16.364 -6.364 -14.012 1.00 96.50 89 ILE A C 1
ATOM 710 O O . ILE A 1 89 ? 17.276 -6.565 -13.212 1.00 96.50 89 ILE A O 1
ATOM 714 N N . GLY A 1 90 ? 16.104 -7.192 -15.020 1.00 93.06 90 GLY A N 1
ATOM 715 C CA . GLY A 1 90 ? 17.004 -8.256 -15.450 1.00 93.06 90 GLY A CA 1
ATOM 716 C C . GLY A 1 90 ? 17.985 -7.762 -16.514 1.00 93.06 90 GLY A C 1
ATOM 717 O O . GLY A 1 90 ? 17.836 -6.678 -17.064 1.00 93.06 90 GLY A O 1
ATOM 718 N N . THR A 1 91 ? 18.971 -8.583 -16.870 1.00 91.06 91 THR A N 1
ATOM 719 C CA . THR A 1 91 ? 20.006 -8.212 -17.857 1.00 91.06 91 THR A CA 1
ATOM 720 C C . THR A 1 91 ? 19.470 -7.947 -19.267 1.00 91.06 91 THR A C 1
ATOM 722 O O . THR A 1 91 ? 20.109 -7.236 -20.034 1.00 91.06 91 THR A O 1
ATOM 725 N N . SER A 1 92 ? 18.309 -8.505 -19.616 1.00 94.38 92 SER A N 1
ATOM 726 C CA . SER A 1 92 ? 17.691 -8.392 -20.945 1.00 94.38 92 SER A CA 1
ATOM 727 C C . SER A 1 92 ? 16.246 -7.896 -20.915 1.00 94.38 92 SER A C 1
ATOM 729 O O . SER A 1 92 ? 15.585 -7.865 -21.952 1.00 94.38 92 SER A O 1
ATOM 731 N N . TYR A 1 93 ? 15.720 -7.539 -19.741 1.00 95.69 93 TYR A N 1
ATOM 732 C CA . TYR A 1 93 ? 14.328 -7.123 -19.600 1.00 95.69 93 TYR A CA 1
ATOM 733 C C . TYR A 1 93 ? 14.111 -6.243 -18.373 1.00 95.69 93 TYR A C 1
ATOM 735 O O . TYR A 1 93 ? 14.805 -6.370 -17.369 1.00 95.69 93 TYR A O 1
ATOM 743 N N . MET A 1 94 ? 13.068 -5.426 -18.429 1.00 97.06 94 MET A N 1
ATOM 744 C CA . MET A 1 94 ? 12.489 -4.747 -17.282 1.00 97.06 94 MET A CA 1
ATOM 745 C C . MET A 1 94 ? 11.035 -5.187 -17.154 1.00 97.06 94 MET A C 1
ATOM 747 O O . MET A 1 94 ? 10.266 -5.062 -18.104 1.00 97.06 94 MET A O 1
ATOM 751 N N . ALA A 1 95 ? 10.657 -5.717 -15.995 1.00 97.44 95 ALA A N 1
ATOM 752 C CA . ALA A 1 95 ? 9.256 -5.864 -15.631 1.00 97.44 95 ALA A CA 1
ATOM 753 C C . ALA A 1 95 ? 8.847 -4.693 -14.736 1.00 97.44 95 ALA A C 1
ATOM 755 O O . ALA A 1 95 ? 9.565 -4.369 -13.790 1.00 97.44 95 ALA A O 1
ATOM 756 N N . SER A 1 96 ? 7.711 -4.077 -15.030 1.00 97.19 96 SER A N 1
ATOM 757 C CA . SER A 1 96 ? 7.079 -3.053 -14.204 1.00 97.19 96 SER A CA 1
ATOM 758 C C . SER A 1 96 ? 5.751 -3.591 -13.683 1.00 97.19 96 SER A C 1
ATOM 760 O O . SER A 1 96 ? 5.024 -4.309 -14.372 1.00 97.19 96 SER A O 1
ATOM 762 N N . MET A 1 97 ? 5.441 -3.268 -12.437 1.00 96.88 97 MET A N 1
ATOM 763 C CA . MET A 1 97 ? 4.172 -3.588 -11.810 1.00 96.88 97 MET A CA 1
ATOM 764 C C . MET A 1 97 ? 3.699 -2.369 -11.042 1.00 96.88 97 MET A C 1
ATOM 766 O O . MET A 1 97 ? 4.420 -1.843 -10.199 1.00 96.88 97 MET A O 1
ATOM 770 N N . PHE A 1 98 ? 2.481 -1.946 -11.329 1.00 96.12 98 PHE A N 1
ATOM 771 C CA . PHE A 1 98 ? 1.816 -0.873 -10.625 1.00 96.12 98 PHE A CA 1
ATOM 772 C C . PHE A 1 98 ? 0.609 -1.442 -9.903 1.00 96.12 98 PHE A C 1
ATOM 774 O O . PHE A 1 98 ? -0.194 -2.157 -10.505 1.00 96.12 98 PHE A O 1
ATOM 781 N N . ASN A 1 99 ? 0.474 -1.137 -8.621 1.00 95.44 99 ASN A N 1
ATOM 782 C CA . ASN A 1 99 ? -0.613 -1.644 -7.794 1.00 95.44 99 ASN A CA 1
ATOM 783 C C . ASN A 1 99 ? -1.107 -0.568 -6.834 1.00 95.44 99 ASN A C 1
ATOM 785 O O . ASN A 1 99 ? -0.324 0.232 -6.331 1.00 95.44 99 ASN A O 1
ATOM 789 N N . TYR A 1 100 ? -2.395 -0.585 -6.522 1.00 94.81 100 TYR A N 1
ATOM 790 C CA . TYR A 1 100 ? -2.933 0.215 -5.428 1.00 94.81 100 TYR A CA 1
ATOM 791 C C . TYR A 1 100 ? -2.338 -0.232 -4.086 1.00 94.81 100 TYR A C 1
ATOM 793 O O . TYR A 1 100 ? -1.787 -1.333 -3.964 1.00 94.81 100 TYR A O 1
ATOM 801 N N . LEU A 1 101 ? -2.485 0.595 -3.046 1.00 91.75 101 LEU A N 1
ATOM 802 C CA . LEU A 1 101 ? -1.975 0.262 -1.709 1.00 91.75 101 LEU A CA 1
ATOM 803 C C . LEU A 1 101 ? -2.565 -1.017 -1.107 1.00 91.75 101 LEU A C 1
ATOM 805 O O . LEU A 1 101 ? -1.941 -1.609 -0.236 1.00 91.75 101 LEU A O 1
ATOM 809 N N . ASN A 1 102 ? -3.746 -1.454 -1.546 1.00 91.19 102 ASN A N 1
ATOM 810 C CA . ASN A 1 102 ? -4.357 -2.714 -1.110 1.00 91.19 102 ASN A CA 1
ATOM 811 C C . ASN A 1 102 ? -3.817 -3.943 -1.870 1.00 91.19 102 ASN A C 1
ATOM 813 O O . ASN A 1 102 ? -4.316 -5.047 -1.675 1.00 91.19 102 ASN A O 1
ATOM 817 N N . GLY A 1 103 ? -2.834 -3.755 -2.756 1.00 91.50 103 GLY A N 1
ATOM 818 C CA . GLY A 1 103 ? -2.219 -4.813 -3.554 1.00 91.50 103 GLY A CA 1
ATOM 819 C C . GLY A 1 103 ? -2.955 -5.152 -4.854 1.00 91.50 103 GLY A C 1
ATOM 820 O O . GLY A 1 103 ? -2.457 -5.975 -5.619 1.00 91.50 103 GLY A O 1
ATOM 821 N N . GLU A 1 104 ? -4.102 -4.527 -5.146 1.00 92.81 104 GLU A N 1
ATOM 822 C CA . GLU A 1 104 ? -4.787 -4.717 -6.429 1.00 92.81 104 GLU A CA 1
ATOM 823 C C . GLU A 1 104 ? -3.918 -4.176 -7.576 1.00 92.81 104 GLU A C 1
ATOM 825 O O . GLU A 1 104 ? -3.452 -3.036 -7.541 1.00 92.81 104 GLU A O 1
ATOM 830 N N . ILE A 1 105 ? -3.693 -5.008 -8.594 1.00 94.50 105 ILE A N 1
ATOM 831 C CA . ILE A 1 105 ? -2.833 -4.692 -9.737 1.00 94.50 105 ILE A CA 1
ATOM 832 C C . ILE A 1 105 ? -3.551 -3.704 -10.657 1.00 94.50 105 ILE A C 1
ATOM 834 O O . ILE A 1 105 ? -4.653 -3.978 -11.123 1.00 94.50 105 ILE A O 1
ATOM 838 N N . ILE A 1 106 ? -2.897 -2.582 -10.952 1.00 94.75 106 ILE A N 1
ATOM 839 C CA . ILE A 1 106 ? -3.336 -1.609 -11.958 1.00 94.75 106 ILE A CA 1
ATOM 840 C C . ILE A 1 106 ? -2.815 -2.032 -13.329 1.00 94.75 106 ILE A C 1
ATOM 842 O O . ILE A 1 106 ? -3.573 -2.130 -14.289 1.00 94.75 106 ILE A O 1
ATOM 846 N N . GLN A 1 107 ? -1.509 -2.291 -13.413 1.00 94.81 107 GLN A N 1
ATOM 847 C CA . GLN A 1 107 ? -0.830 -2.604 -14.663 1.00 94.81 107 GLN A CA 1
ATOM 848 C C . GLN A 1 107 ? 0.401 -3.469 -14.401 1.00 94.81 107 GLN A C 1
ATOM 850 O O . GLN A 1 107 ? 1.085 -3.313 -13.388 1.00 94.81 107 GLN A O 1
ATOM 855 N N . TYR A 1 108 ? 0.697 -4.363 -15.338 1.00 95.94 108 TYR A N 1
ATOM 856 C CA . TYR A 1 108 ? 1.925 -5.144 -1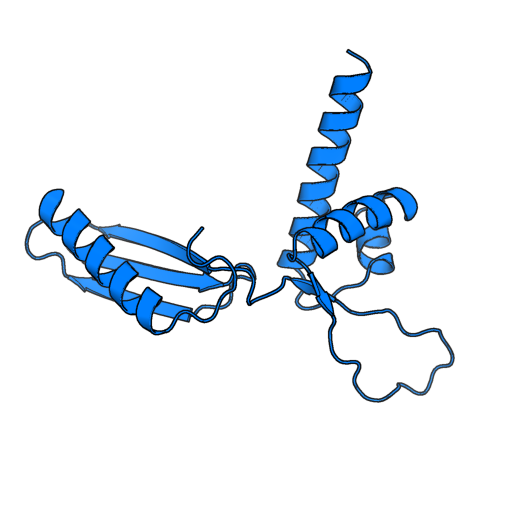5.367 1.00 95.94 108 TYR A CA 1
ATOM 857 C C . TYR A 1 108 ? 2.467 -5.164 -16.793 1.00 95.94 108 TYR A C 1
ATOM 859 O O . TYR A 1 108 ? 1.767 -5.621 -17.696 1.00 95.94 108 TYR A O 1
ATOM 867 N N . ASN A 1 109 ? 3.712 -4.725 -16.977 1.00 95.75 109 ASN A N 1
ATOM 868 C CA . ASN A 1 109 ? 4.407 -4.804 -18.257 1.00 95.75 109 ASN A CA 1
ATOM 869 C C . ASN A 1 109 ? 5.728 -5.549 -18.106 1.00 95.75 109 ASN A C 1
ATOM 871 O O . ASN A 1 109 ? 6.341 -5.599 -17.038 1.00 95.75 109 ASN A O 1
ATOM 875 N N . ARG A 1 110 ? 6.204 -6.105 -19.219 1.00 96.12 110 ARG A N 1
ATOM 876 C CA . ARG A 1 110 ? 7.547 -6.663 -19.317 1.00 96.12 110 ARG A CA 1
ATOM 877 C C . ARG A 1 110 ? 8.142 -6.324 -20.672 1.00 96.12 110 ARG A C 1
ATOM 879 O O . ARG A 1 110 ? 7.770 -6.920 -21.677 1.00 96.12 110 ARG A O 1
ATOM 886 N N . ASN A 1 111 ? 9.101 -5.410 -20.664 1.00 94.12 111 ASN A N 1
ATOM 887 C CA . ASN A 1 111 ? 9.741 -4.890 -21.864 1.00 94.12 111 ASN A CA 1
ATOM 888 C C . ASN A 1 111 ? 11.171 -5.432 -21.981 1.00 94.12 111 ASN A C 1
ATOM 890 O O . ASN A 1 111 ? 11.847 -5.593 -20.959 1.00 94.12 111 ASN A O 1
ATOM 894 N N . PRO A 1 112 ? 11.661 -5.727 -23.195 1.00 95.00 112 PRO A N 1
ATOM 895 C CA . PRO A 1 112 ? 13.066 -6.048 -23.399 1.00 95.00 112 PRO A CA 1
ATOM 896 C C . PRO A 1 112 ? 13.952 -4.830 -23.098 1.00 95.00 112 PRO A C 1
ATOM 898 O O . PRO A 1 112 ? 13.552 -3.686 -23.293 1.00 95.00 112 PRO A O 1
ATOM 901 N N . ILE A 1 113 ? 15.179 -5.086 -22.648 1.00 94.75 113 ILE A N 1
ATOM 902 C CA . ILE A 1 113 ? 16.236 -4.076 -22.558 1.00 94.75 113 ILE A CA 1
ATOM 903 C C . ILE A 1 113 ? 17.215 -4.355 -23.692 1.00 94.75 113 ILE A C 1
ATOM 905 O O . ILE A 1 113 ? 17.978 -5.316 -23.630 1.00 94.75 113 ILE A O 1
ATOM 909 N N . GLU A 1 114 ? 17.198 -3.517 -24.727 1.00 89.06 114 GLU A N 1
ATOM 910 C CA . GLU A 1 114 ? 18.112 -3.655 -25.871 1.00 89.06 114 GLU A CA 1
ATOM 911 C C . GLU A 1 114 ? 19.559 -3.323 -25.492 1.00 89.06 114 GLU A C 1
ATOM 913 O O . GLU A 1 114 ? 20.503 -3.973 -25.939 1.00 89.06 114 GLU A O 1
ATOM 918 N N . LYS A 1 115 ? 19.732 -2.321 -24.624 1.00 91.12 115 LYS A N 1
ATOM 919 C CA . LYS A 1 115 ? 21.031 -1.875 -24.131 1.00 91.12 115 LYS A CA 1
ATOM 920 C C . LYS A 1 115 ? 21.001 -1.745 -22.617 1.00 91.12 115 LYS A C 1
ATOM 922 O O . LYS A 1 115 ? 20.289 -0.902 -22.068 1.00 91.12 115 LYS A O 1
ATOM 927 N N . PHE A 1 116 ? 21.772 -2.596 -21.945 1.00 92.50 116 PHE A N 1
ATOM 928 C CA . PHE A 1 116 ? 21.857 -2.619 -20.489 1.00 92.50 116 PHE A CA 1
ATOM 929 C C . PHE A 1 116 ? 22.808 -1.524 -19.990 1.00 92.50 116 PHE A C 1
ATOM 931 O O . PHE A 1 116 ? 23.955 -1.776 -19.626 1.00 92.50 116 PHE A O 1
ATOM 938 N N . ASP A 1 117 ? 22.332 -0.283 -20.023 1.00 93.25 117 ASP A N 1
ATOM 939 C CA . ASP A 1 117 ? 23.004 0.864 -19.425 1.00 93.25 117 ASP A CA 1
ATOM 940 C C . ASP A 1 117 ? 22.031 1.678 -18.569 1.00 93.25 117 ASP A C 1
ATOM 942 O O . ASP A 1 117 ? 20.817 1.666 -18.783 1.00 93.25 117 ASP A O 1
ATOM 946 N N . ILE A 1 118 ? 22.574 2.366 -17.564 1.00 93.69 118 ILE A N 1
ATOM 947 C CA . ILE A 1 118 ? 21.770 3.066 -16.560 1.00 93.69 118 ILE A CA 1
ATOM 948 C C . ILE A 1 118 ? 20.887 4.160 -17.168 1.00 93.69 118 ILE A C 1
ATOM 950 O O . ILE A 1 118 ? 19.773 4.362 -16.696 1.00 93.69 118 ILE A O 1
ATOM 954 N N . LEU A 1 119 ? 21.340 4.842 -18.225 1.00 95.00 119 LEU A N 1
ATOM 955 C CA . LEU A 1 119 ? 20.567 5.917 -18.846 1.00 95.00 119 LEU A CA 1
ATOM 956 C C . LEU A 1 119 ? 19.363 5.345 -19.591 1.00 95.00 119 LEU A C 1
ATOM 958 O O . LEU A 1 119 ? 18.260 5.869 -19.448 1.00 95.00 119 LEU A O 1
ATOM 962 N N . ASN A 1 120 ? 19.558 4.242 -20.316 1.00 93.12 120 ASN A N 1
ATOM 963 C CA . ASN A 1 120 ? 18.472 3.535 -20.985 1.00 93.12 120 ASN A CA 1
ATOM 964 C C . ASN A 1 120 ? 17.451 2.984 -19.976 1.00 93.12 120 ASN A C 1
ATOM 966 O O . ASN A 1 120 ? 16.251 3.187 -20.131 1.00 93.12 120 ASN A O 1
ATOM 970 N N . ILE A 1 121 ? 17.913 2.364 -18.885 1.00 95.19 121 ILE A N 1
ATOM 971 C CA . ILE A 1 121 ? 17.031 1.862 -17.818 1.00 95.19 121 ILE A CA 1
ATOM 972 C C . ILE A 1 121 ? 16.231 3.007 -17.181 1.00 95.19 121 ILE A C 1
ATOM 974 O O . ILE A 1 121 ? 15.019 2.897 -17.013 1.00 95.19 121 ILE A O 1
ATOM 978 N N . MET A 1 122 ? 16.882 4.128 -16.855 1.00 95.62 122 MET A N 1
ATOM 979 C CA . MET A 1 122 ? 16.196 5.299 -16.304 1.00 95.62 122 MET A CA 1
ATOM 980 C C . MET A 1 122 ? 15.156 5.872 -17.270 1.00 95.62 122 MET A C 1
ATOM 982 O O . MET A 1 122 ? 14.112 6.347 -16.823 1.00 95.62 122 MET A O 1
ATOM 986 N N . GLN A 1 123 ? 15.431 5.846 -18.575 1.00 94.69 123 GLN A N 1
ATOM 987 C CA . GLN A 1 123 ? 14.487 6.288 -19.594 1.00 94.69 123 GLN A CA 1
ATOM 988 C C . GLN A 1 123 ? 13.254 5.376 -19.639 1.00 94.69 123 GLN A C 1
ATOM 990 O O . GLN A 1 123 ? 12.135 5.879 -19.559 1.00 94.69 123 GLN A O 1
ATOM 995 N N . LEU A 1 124 ? 13.454 4.056 -19.645 1.00 94.69 124 LEU A N 1
ATOM 996 C CA . LEU A 1 124 ? 12.363 3.079 -19.610 1.00 94.69 124 LEU A CA 1
ATOM 997 C C . LEU A 1 124 ? 11.488 3.234 -18.354 1.00 94.69 124 LEU A C 1
ATOM 999 O O . LEU A 1 124 ? 10.264 3.234 -18.451 1.00 94.69 124 LEU A O 1
ATOM 1003 N N . ILE A 1 125 ? 12.093 3.428 -17.174 1.00 95.69 125 ILE A N 1
ATOM 1004 C CA . ILE A 1 125 ? 11.347 3.678 -15.926 1.00 95.69 125 ILE A CA 1
ATOM 1005 C C . ILE A 1 125 ? 10.498 4.951 -16.044 1.00 95.69 125 ILE A C 1
ATOM 1007 O O . ILE A 1 125 ? 9.325 4.949 -15.672 1.00 95.69 125 ILE A O 1
ATOM 1011 N N . LYS A 1 126 ? 11.065 6.045 -16.571 1.00 95.31 126 LYS A N 1
ATOM 1012 C CA . LYS A 1 126 ? 10.331 7.309 -16.762 1.00 95.31 126 LYS A CA 1
ATOM 1013 C C . LYS A 1 126 ? 9.148 7.146 -17.711 1.00 95.31 126 LYS A C 1
ATOM 1015 O O . LYS A 1 126 ? 8.097 7.734 -17.467 1.00 95.31 126 LYS A O 1
ATOM 1020 N N . GLU A 1 127 ? 9.319 6.381 -18.784 1.00 94.62 127 GLU A N 1
ATOM 1021 C CA . GLU A 1 127 ? 8.261 6.107 -19.757 1.00 94.62 127 GLU A CA 1
ATOM 1022 C C . GLU A 1 127 ? 7.117 5.308 -19.132 1.00 94.62 127 GLU A C 1
ATOM 1024 O O . GLU A 1 127 ? 5.966 5.723 -19.249 1.00 94.62 127 GLU A O 1
ATOM 1029 N N . GLU A 1 128 ? 7.429 4.243 -18.391 1.00 94.62 128 GLU A N 1
ATOM 1030 C CA . GLU A 1 128 ? 6.439 3.441 -17.663 1.00 94.62 128 GLU A CA 1
ATOM 1031 C C . GLU A 1 128 ? 5.657 4.280 -16.638 1.00 94.62 128 GLU A C 1
ATOM 1033 O O . GLU A 1 128 ? 4.427 4.239 -16.610 1.00 94.62 128 GLU A O 1
ATOM 1038 N N . ILE A 1 129 ? 6.344 5.104 -15.833 1.00 94.50 129 ILE A N 1
ATOM 1039 C CA . ILE A 1 129 ? 5.681 5.992 -14.859 1.00 94.50 129 ILE A CA 1
ATOM 1040 C C . ILE A 1 129 ? 4.771 6.996 -15.576 1.00 94.50 129 ILE A C 1
ATOM 1042 O O . ILE A 1 129 ? 3.630 7.201 -15.165 1.00 94.50 129 ILE A O 1
ATOM 1046 N N . LYS A 1 130 ? 5.243 7.606 -16.670 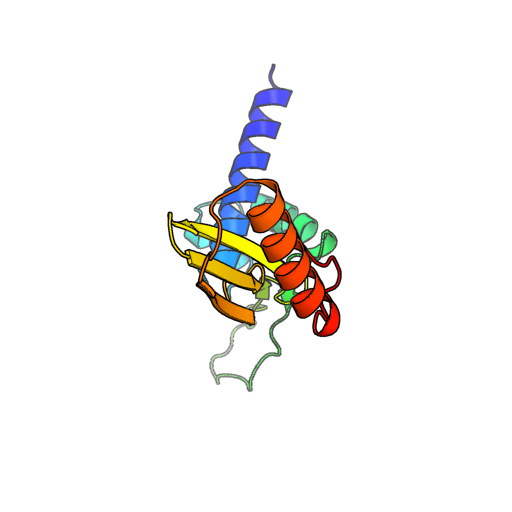1.00 94.00 130 LYS A N 1
ATOM 1047 C CA . LYS A 1 130 ? 4.465 8.589 -17.438 1.00 94.00 130 LYS A CA 1
ATOM 1048 C C . LYS A 1 130 ? 3.228 7.970 -18.090 1.00 94.00 130 LYS A C 1
ATOM 1050 O O . LYS A 1 130 ? 2.222 8.661 -18.254 1.00 94.00 130 LYS A O 1
ATOM 1055 N N . GLN A 1 131 ? 3.298 6.709 -18.510 1.00 91.12 131 GLN A N 1
ATOM 1056 C CA . GLN A 1 131 ? 2.138 5.995 -19.042 1.00 91.12 131 GLN A CA 1
ATOM 1057 C C . GLN A 1 131 ? 1.083 5.793 -17.956 1.00 91.12 131 GLN A C 1
ATOM 1059 O O . GLN A 1 131 ? -0.076 6.138 -18.176 1.00 91.12 131 GLN A O 1
ATOM 1064 N N . LEU A 1 132 ? 1.480 5.329 -16.767 1.00 90.81 132 LEU A N 1
ATOM 1065 C CA . LEU A 1 132 ? 0.524 5.130 -15.682 1.00 90.81 132 LEU A CA 1
ATOM 1066 C C . LEU A 1 132 ? -0.093 6.452 -15.193 1.00 90.81 132 LEU A C 1
ATOM 1068 O O . LEU A 1 132 ? -1.297 6.520 -14.969 1.00 90.81 132 LEU A O 1
ATOM 1072 N N . GLN A 1 133 ? 0.695 7.524 -15.077 1.00 90.06 133 GLN A N 1
ATOM 1073 C CA . GLN A 1 133 ? 0.195 8.837 -14.642 1.00 90.06 133 GLN A CA 1
ATOM 1074 C C . GLN A 1 133 ? -0.952 9.385 -15.509 1.00 90.06 133 GLN A C 1
ATOM 1076 O O . GLN A 1 133 ? -1.711 10.228 -15.044 1.00 90.06 133 GLN A O 1
ATOM 1081 N N . GLN A 1 134 ? -1.103 8.924 -16.755 1.00 89.19 134 GLN A N 1
ATOM 1082 C CA . GLN A 1 134 ? -2.207 9.336 -17.634 1.00 89.19 134 GLN A CA 1
ATOM 1083 C C . GLN A 1 134 ? -3.546 8.680 -17.278 1.00 89.19 134 GLN A C 1
ATOM 1085 O O . GLN A 1 134 ? -4.592 9.202 -17.657 1.00 89.19 134 GLN A O 1
ATOM 1090 N N . VAL A 1 135 ? -3.516 7.542 -16.584 1.00 86.50 135 VAL A N 1
ATOM 1091 C CA . VAL A 1 135 ? -4.707 6.780 -16.175 1.00 86.50 135 VAL A CA 1
ATOM 1092 C C . VAL A 1 135 ? -4.915 6.783 -14.660 1.00 86.50 135 VAL A C 1
ATOM 1094 O O . VAL A 1 135 ? -5.879 6.200 -14.166 1.00 86.50 135 VAL A O 1
ATOM 1097 N N . ASP A 1 136 ? -4.018 7.435 -13.921 1.00 88.06 136 A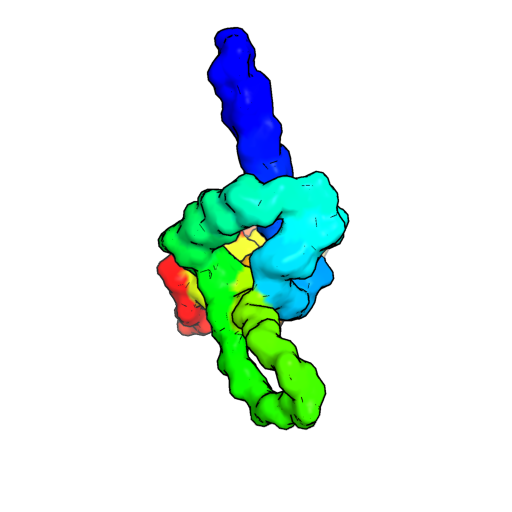SP A N 1
ATOM 1098 C CA . ASP A 1 136 ? -4.094 7.569 -12.475 1.00 88.06 136 ASP A CA 1
ATOM 1099 C C . ASP A 1 136 ? -5.288 8.435 -12.050 1.00 88.06 136 ASP A C 1
ATOM 1101 O O . ASP A 1 136 ? -5.470 9.566 -12.499 1.00 88.06 136 ASP A O 1
ATOM 1105 N N . SER A 1 137 ? -6.091 7.885 -11.145 1.00 88.25 137 SER A N 1
ATOM 1106 C CA . SER A 1 137 ? -7.242 8.546 -10.530 1.00 88.25 137 SER A CA 1
ATOM 1107 C C . SER A 1 137 ? -7.138 8.597 -9.003 1.00 88.25 137 SER A C 1
ATOM 1109 O O . SER A 1 137 ? -8.147 8.803 -8.327 1.00 88.25 137 SER A O 1
ATOM 1111 N N . THR A 1 138 ? -5.962 8.304 -8.446 1.00 93.81 138 THR A N 1
ATOM 1112 C CA . THR A 1 138 ? -5.733 8.271 -7.000 1.00 93.81 138 THR A CA 1
ATOM 1113 C C . THR A 1 138 ? -5.514 9.671 -6.430 1.00 93.81 138 THR A C 1
ATOM 1115 O O . THR A 1 138 ? -5.157 10.610 -7.137 1.00 93.81 138 THR A O 1
ATOM 1118 N N . THR A 1 139 ? -5.736 9.824 -5.125 1.00 92.69 139 THR A N 1
ATOM 1119 C CA . THR A 1 139 ? -5.632 11.123 -4.448 1.00 92.69 139 THR A CA 1
ATOM 1120 C C . THR A 1 139 ? -4.186 11.607 -4.326 1.00 92.69 139 THR A C 1
ATOM 1122 O O . THR A 1 139 ? -3.941 12.808 -4.421 1.00 92.69 139 THR A O 1
ATOM 1125 N N . HIS A 1 140 ? -3.231 10.698 -4.103 1.00 92.94 140 HIS A N 1
ATOM 1126 C CA . HIS A 1 140 ? -1.836 11.052 -3.807 1.00 92.94 140 HIS A CA 1
ATOM 1127 C C . HIS A 1 140 ? -0.834 10.586 -4.874 1.00 92.94 140 HIS A C 1
ATOM 1129 O O . HIS A 1 140 ? 0.343 10.926 -4.781 1.00 92.94 140 HIS A O 1
ATOM 1135 N N . GLY A 1 141 ? -1.270 9.841 -5.894 1.00 91.25 141 GLY A N 1
ATOM 1136 C CA . GLY A 1 141 ? -0.395 9.358 -6.957 1.00 91.25 141 GLY A CA 1
ATOM 1137 C C . GLY A 1 141 ? 0.585 8.272 -6.497 1.00 91.25 141 GLY A C 1
ATOM 1138 O O . GLY A 1 141 ? 0.220 7.356 -5.752 1.00 91.25 141 GLY A O 1
ATOM 1139 N N . ILE A 1 142 ? 1.825 8.364 -6.987 1.00 88.75 142 ILE A N 1
ATOM 1140 C CA . ILE A 1 142 ? 2.897 7.392 -6.731 1.00 88.75 142 ILE A CA 1
ATOM 1141 C C . ILE A 1 142 ? 3.503 7.570 -5.330 1.00 88.75 142 ILE A C 1
ATOM 1143 O O . ILE A 1 142 ? 3.854 8.687 -4.946 1.00 88.75 142 ILE A O 1
ATOM 1147 N N . PHE A 1 143 ? 3.664 6.459 -4.606 1.00 80.69 143 PHE A N 1
ATOM 1148 C CA . PHE A 1 143 ? 4.409 6.359 -3.342 1.00 80.69 143 PHE A CA 1
ATOM 1149 C C . PHE A 1 143 ? 5.793 5.736 -3.525 1.00 80.69 143 PHE A C 1
ATOM 1151 O O . PHE A 1 143 ? 5.932 4.827 -4.378 1.00 80.69 143 PHE A O 1
#

Secondary structure (DSSP, 8-state):
-HHHHHHHHHHHHHHHHHHHHHHSSSB-HHHHHHHHT--HHHHHHHHHHHHHTT-EEEPPPPSPPSS-S-----EEE-GGG-EEEEEEEETTEEEEEEEETTS-EEEEEEEE-SS--HHHHHHHHHHHHHHHHTT---SS-B-

Radius of gyration: 20.06 Å; chains: 1; bounding box: 55×23×56 Å

Foldseek 3Di:
DVVVVVVVVLVVLLVQLVVVQLVDQKDALVRSCVVVVHDSVSSVVSVVVCVVVVQKDWDDDDDDDPDDDDDGGMIHGDQQAEKEWDWDDDPFKIWIWIGGPSRHTPDIDIGTDPDPDPVSVVVVVVVVLVVVVVVRPHPPYYD

Organism: Limosilactobacillus reuteri (NCBI:txid1598)

InterPro domains:
  IPR036388 Winged helix-like DNA-binding domain superfamily [G3DSA:1.10.10.10] (2-78)
  IPR036390 Winged helix DNA-binding domain superfamily [SSF46785] (9-74)